Protein AF-A0A7W6F5D2-F1 (afdb_monomer)

Secondary structure (DSSP, 8-state):
-PPP---HHHHHHHHHHHTTT---HHHHHHHHHHHHHTT--HHHHHHHHTT--SSHHHHHHHHHHHHHHTT-HHHHHHHHHHHHHTT--HHHHHHHHHHHTT-

Sequence (103 aa):
MSSFTLDERVRLSIALGLTAGYGDPALHRRQEKAACRLGMTGAEIDAARHGRSFDMRTSAALALALASASGDRDRVRIERARARRFGIAEAVCDEIEELAARA

Organism: NCBI:txid1176177

pLDDT: mean 94.44, std 6.59, range [49.09, 98.31]

Foldseek 3Di:
DDADACDLQLLLLLVLCLCLVPPDPVVVVVSVVSCVVVVHDPVQSVQSVVLHHPDPLSSLLSQLLVCLLVVPPVSNVVSLVVNVVVPHDPVRSVVSSVSSVVD

Structure (mmCIF, N/CA/C/O backbone):
data_AF-A0A7W6F5D2-F1
#
_entry.id   AF-A0A7W6F5D2-F1
#
loop_
_atom_site.group_PDB
_atom_site.id
_atom_site.type_symbol
_atom_site.label_atom_id
_atom_site.label_alt_id
_atom_site.label_comp_id
_atom_site.label_asym_id
_atom_site.label_entity_id
_atom_site.label_seq_id
_atom_site.pdbx_PDB_ins_code
_atom_site.Cartn_x
_atom_site.Cartn_y
_atom_site.Cartn_z
_atom_site.occupancy
_atom_site.B_iso_or_equiv
_atom_site.auth_seq_id
_atom_site.auth_comp_id
_atom_site.auth_asym_id
_atom_site.auth_atom_id
_atom_site.pdbx_PDB_model_num
ATOM 1 N N . MET A 1 1 ? -14.667 13.797 11.018 1.00 49.09 1 MET A N 1
ATOM 2 C CA . MET A 1 1 ? -13.409 13.195 10.519 1.00 49.09 1 MET A CA 1
ATOM 3 C C . MET A 1 1 ? -13.801 12.136 9.503 1.00 49.09 1 MET A C 1
ATOM 5 O O . MET A 1 1 ? -14.652 11.328 9.854 1.00 49.09 1 MET A O 1
ATOM 9 N N . SER A 1 2 ? -13.305 12.173 8.259 1.00 60.56 2 SER A N 1
ATOM 10 C CA . SER A 1 2 ? -13.671 11.128 7.290 1.00 60.56 2 SER A CA 1
ATOM 11 C C . SER A 1 2 ? -13.078 9.790 7.734 1.00 60.56 2 SER A C 1
ATOM 13 O O . SER A 1 2 ? -11.956 9.742 8.245 1.00 60.56 2 SER A O 1
ATOM 15 N N . SER A 1 3 ? -13.855 8.721 7.582 1.00 81.50 3 SER A N 1
ATOM 16 C CA . SER A 1 3 ? -13.360 7.362 7.770 1.00 81.50 3 SER A CA 1
ATOM 17 C C . SER A 1 3 ? -12.330 7.070 6.675 1.00 81.50 3 SER A C 1
ATOM 19 O O . SER A 1 3 ? -12.582 7.353 5.502 1.00 81.50 3 SER A O 1
ATOM 21 N N . PHE A 1 4 ? -11.146 6.588 7.056 1.00 89.44 4 PHE A N 1
ATOM 22 C CA . PHE A 1 4 ? -10.168 6.086 6.095 1.00 89.44 4 PHE A CA 1
ATOM 23 C C . PHE A 1 4 ? -10.658 4.744 5.554 1.00 89.44 4 PHE A C 1
ATOM 25 O O . PHE A 1 4 ? -11.032 3.871 6.336 1.00 89.44 4 PHE A O 1
ATOM 32 N N . THR A 1 5 ? -10.636 4.579 4.234 1.00 92.12 5 THR A N 1
ATOM 33 C CA . THR A 1 5 ? -11.082 3.355 3.561 1.00 92.12 5 THR A CA 1
ATOM 34 C C . THR A 1 5 ? -10.062 2.938 2.509 1.00 92.12 5 THR A C 1
ATOM 36 O O . THR A 1 5 ? -9.313 3.770 1.996 1.00 92.12 5 THR A O 1
ATOM 39 N N . LEU A 1 6 ? -10.032 1.645 2.183 1.00 92.44 6 LEU A N 1
ATOM 40 C CA . LEU A 1 6 ? -9.284 1.113 1.045 1.00 92.44 6 LEU A CA 1
ATOM 41 C C . LEU A 1 6 ? -10.024 1.421 -0.263 1.00 92.44 6 LEU A C 1
ATOM 43 O O . LEU A 1 6 ? -10.566 0.528 -0.918 1.00 92.44 6 LEU A O 1
ATOM 47 N N . ASP A 1 7 ? -10.069 2.697 -0.631 1.00 94.56 7 ASP A N 1
ATOM 48 C CA . ASP A 1 7 ? -10.581 3.108 -1.934 1.00 94.56 7 ASP A CA 1
ATOM 49 C C . ASP A 1 7 ? -9.656 2.645 -3.078 1.00 94.56 7 ASP A C 1
ATOM 51 O O . ASP A 1 7 ? -8.578 2.074 -2.873 1.00 94.56 7 ASP A O 1
ATOM 55 N N . GLU A 1 8 ? -10.088 2.869 -4.319 1.00 95.56 8 GLU A N 1
ATOM 56 C CA . GLU A 1 8 ? -9.331 2.446 -5.502 1.00 95.56 8 GLU A CA 1
ATOM 57 C C . GLU A 1 8 ? -7.922 3.053 -5.562 1.00 95.56 8 GLU A C 1
ATOM 59 O O . GLU A 1 8 ? -6.989 2.394 -6.028 1.00 95.56 8 GLU A O 1
ATOM 64 N N . ARG A 1 9 ? -7.736 4.276 -5.054 1.00 96.25 9 ARG A N 1
ATOM 65 C CA . ARG A 1 9 ? -6.452 4.981 -5.080 1.00 96.25 9 ARG A CA 1
ATOM 66 C C . ARG A 1 9 ? -5.490 4.426 -4.037 1.00 96.25 9 ARG A C 1
ATOM 68 O O . ARG A 1 9 ? -4.318 4.205 -4.354 1.00 96.25 9 ARG A O 1
ATOM 75 N N . VAL A 1 10 ? -5.964 4.156 -2.821 1.00 96.56 10 VAL A N 1
ATOM 76 C CA . VAL A 1 10 ? -5.158 3.517 -1.770 1.00 96.56 10 VAL A CA 1
ATOM 77 C C . VAL A 1 10 ? -4.774 2.102 -2.200 1.00 96.56 10 VAL A C 1
ATOM 79 O O . VAL A 1 10 ? -3.601 1.736 -2.116 1.00 96.56 10 VAL A O 1
ATOM 82 N N . ARG A 1 11 ? -5.724 1.329 -2.746 1.00 97.12 11 ARG A N 1
ATOM 83 C CA . ARG A 1 11 ? -5.458 -0.020 -3.273 1.00 97.12 11 ARG A CA 1
ATOM 84 C C . ARG A 1 11 ? -4.423 -0.006 -4.393 1.00 97.12 11 ARG A C 1
ATOM 86 O O . ARG A 1 11 ? -3.505 -0.823 -4.372 1.00 97.12 11 ARG A O 1
ATOM 93 N N . LEU A 1 12 ? -4.528 0.927 -5.343 1.00 97.19 12 LEU A N 1
ATOM 94 C CA . LEU A 1 12 ? -3.545 1.040 -6.420 1.00 97.19 12 LEU A CA 1
ATOM 95 C C . LEU A 1 12 ? -2.166 1.457 -5.897 1.00 97.19 12 LEU A C 1
ATOM 97 O O . LEU A 1 12 ? -1.164 0.911 -6.349 1.00 97.19 12 LEU A O 1
ATOM 101 N N . SER A 1 13 ? -2.105 2.371 -4.926 1.00 97.62 13 SER A N 1
ATOM 102 C CA . SER A 1 13 ? -0.844 2.761 -4.283 1.00 97.62 13 SER A CA 1
ATOM 103 C C . SER A 1 13 ? -0.168 1.557 -3.622 1.00 97.62 13 SER A C 1
ATOM 105 O O . SER A 1 13 ? 1.014 1.315 -3.849 1.00 97.62 13 SER A O 1
ATOM 107 N N . ILE A 1 14 ? -0.926 0.753 -2.868 1.00 97.62 14 ILE A N 1
ATOM 108 C CA . ILE A 1 14 ? -0.418 -0.478 -2.249 1.00 97.62 14 ILE A CA 1
ATOM 109 C C . ILE A 1 14 ? 0.080 -1.459 -3.317 1.00 97.62 14 ILE A C 1
ATOM 111 O O . ILE A 1 14 ? 1.199 -1.955 -3.207 1.00 97.62 14 ILE A O 1
ATOM 115 N N . ALA A 1 15 ? -0.700 -1.691 -4.377 1.00 96.62 15 ALA A N 1
ATOM 116 C CA . ALA A 1 15 ? -0.301 -2.581 -5.466 1.00 96.62 15 ALA A CA 1
ATOM 117 C C . ALA A 1 15 ? 0.999 -2.119 -6.149 1.00 96.62 15 ALA A C 1
ATOM 119 O O . ALA A 1 15 ? 1.881 -2.936 -6.386 1.00 96.62 15 ALA A O 1
ATOM 120 N N . LEU A 1 16 ? 1.146 -0.816 -6.417 1.00 96.69 16 LEU A N 1
ATOM 121 C CA . LEU A 1 16 ? 2.369 -0.230 -6.977 1.00 96.69 16 LEU A CA 1
ATOM 122 C C . LEU A 1 16 ? 3.590 -0.470 -6.083 1.00 96.69 16 LEU A C 1
ATOM 124 O O . LEU A 1 16 ? 4.663 -0.768 -6.601 1.00 96.69 16 LEU A O 1
ATOM 128 N N . GLY A 1 17 ? 3.436 -0.338 -4.763 1.00 96.75 17 GLY A N 1
ATOM 129 C CA . GLY A 1 17 ? 4.515 -0.589 -3.806 1.00 96.75 17 GLY A CA 1
ATOM 130 C C . GLY A 1 17 ? 4.902 -2.065 -3.723 1.00 96.75 17 GLY A C 1
ATOM 131 O O . GLY A 1 17 ? 6.087 -2.390 -3.751 1.00 96.75 17 GLY A O 1
ATOM 132 N N . LEU A 1 18 ? 3.915 -2.962 -3.666 1.00 96.25 18 LEU A N 1
ATOM 133 C CA . LEU A 1 18 ? 4.140 -4.407 -3.550 1.00 96.25 18 LEU A CA 1
ATOM 134 C C . LEU A 1 18 ? 4.813 -4.998 -4.794 1.00 96.25 18 LEU A C 1
ATOM 136 O O . LEU A 1 18 ? 5.674 -5.866 -4.675 1.00 96.25 18 LEU A O 1
ATOM 140 N N . THR A 1 19 ? 4.474 -4.498 -5.984 1.00 95.19 19 THR A N 1
ATOM 141 C CA . THR A 1 19 ? 5.002 -5.028 -7.249 1.00 95.19 19 THR A CA 1
ATOM 142 C C . THR A 1 19 ? 6.163 -4.211 -7.815 1.00 95.19 19 THR A C 1
ATOM 144 O O . THR A 1 19 ? 6.564 -4.449 -8.950 1.00 95.19 19 THR A O 1
ATOM 147 N N . ALA A 1 20 ? 6.709 -3.234 -7.083 1.00 91.00 20 ALA A N 1
ATOM 148 C CA . ALA A 1 20 ? 7.738 -2.325 -7.605 1.00 91.00 20 ALA A CA 1
ATOM 149 C C . ALA A 1 20 ? 9.015 -3.045 -8.077 1.00 91.00 20 ALA A C 1
ATOM 151 O O . ALA A 1 20 ? 9.688 -2.586 -8.997 1.00 91.00 20 ALA A O 1
ATOM 152 N N . GLY A 1 21 ? 9.344 -4.178 -7.449 1.00 88.38 21 GLY A N 1
ATOM 153 C CA . GLY A 1 21 ? 10.480 -5.020 -7.827 1.00 88.38 21 GLY A CA 1
ATOM 154 C C . GLY A 1 21 ? 10.175 -6.035 -8.931 1.00 88.38 21 GLY A C 1
ATOM 155 O O . GLY A 1 21 ? 11.065 -6.793 -9.313 1.00 88.38 21 GLY A O 1
ATOM 156 N N . TYR A 1 22 ? 8.935 -6.106 -9.425 1.00 87.50 22 TYR A N 1
ATOM 157 C CA . TYR A 1 22 ? 8.547 -7.119 -10.401 1.00 87.50 22 TYR A CA 1
ATOM 158 C C . TYR A 1 22 ? 9.000 -6.664 -11.786 1.00 87.50 22 TYR A C 1
ATOM 160 O O . TYR A 1 22 ? 8.610 -5.610 -12.281 1.00 87.50 22 TYR A O 1
ATOM 168 N N . GLY A 1 23 ? 9.828 -7.473 -12.443 1.00 85.69 23 GLY A N 1
ATOM 169 C CA . GLY A 1 23 ? 10.313 -7.213 -13.798 1.00 85.69 23 GLY A CA 1
ATOM 170 C C . GLY A 1 23 ? 9.261 -7.457 -14.886 1.00 85.69 23 GLY A C 1
ATOM 171 O O . GLY A 1 23 ? 9.587 -8.086 -15.888 1.00 85.69 23 GLY A O 1
ATOM 172 N N . ASP A 1 24 ? 8.014 -7.006 -14.700 1.00 90.81 24 ASP A N 1
ATOM 173 C CA . ASP A 1 24 ? 6.905 -7.194 -15.647 1.00 90.81 24 ASP A CA 1
ATOM 174 C C . ASP A 1 24 ? 6.467 -5.854 -16.286 1.00 90.81 24 ASP A C 1
ATOM 176 O O . ASP A 1 24 ? 5.664 -5.097 -15.722 1.00 90.81 24 ASP A O 1
ATOM 180 N N . PRO A 1 25 ? 6.928 -5.555 -17.518 1.00 90.31 25 PRO A N 1
ATOM 181 C CA . PRO A 1 25 ? 6.540 -4.344 -18.236 1.00 90.31 25 PRO A CA 1
ATOM 182 C C . PRO A 1 25 ? 5.042 -4.258 -18.561 1.00 90.31 25 PRO A C 1
ATOM 184 O O . PRO A 1 25 ? 4.507 -3.157 -18.723 1.00 90.31 25 PRO A O 1
ATOM 187 N N . ALA A 1 26 ? 4.349 -5.390 -18.716 1.00 93.50 26 ALA A N 1
ATOM 188 C CA . ALA A 1 26 ? 2.919 -5.394 -19.000 1.00 93.50 26 ALA A CA 1
ATOM 189 C C . ALA A 1 26 ? 2.118 -4.995 -17.757 1.00 93.50 26 ALA A C 1
ATOM 191 O O . ALA A 1 26 ? 1.184 -4.194 -17.877 1.00 93.50 26 ALA A O 1
ATOM 192 N N . LEU A 1 27 ? 2.516 -5.487 -16.581 1.00 92.50 27 LEU A N 1
ATOM 193 C CA . LEU A 1 27 ? 1.971 -5.060 -15.295 1.00 92.50 27 LEU A CA 1
ATOM 194 C C . LEU A 1 27 ? 2.178 -3.558 -15.077 1.00 92.50 27 LEU A C 1
ATOM 196 O O . LEU A 1 27 ? 1.202 -2.847 -14.830 1.00 92.50 27 LEU A O 1
ATOM 200 N N . HIS A 1 28 ? 3.400 -3.054 -15.279 1.00 91.88 28 HIS A N 1
ATOM 201 C CA . HIS A 1 28 ? 3.694 -1.625 -15.136 1.00 91.88 28 HIS A CA 1
ATOM 202 C C . HIS A 1 28 ? 2.801 -0.763 -16.033 1.00 91.88 28 HIS A C 1
ATOM 204 O O . HIS A 1 28 ? 2.167 0.172 -15.552 1.00 91.88 28 HIS A O 1
ATOM 210 N N . ARG A 1 29 ? 2.645 -1.115 -17.318 1.00 93.75 29 ARG A N 1
ATOM 211 C CA . ARG A 1 29 ? 1.745 -0.378 -18.227 1.00 93.75 29 ARG A CA 1
ATOM 212 C C . ARG A 1 29 ? 0.283 -0.402 -17.776 1.00 93.75 29 ARG A C 1
ATOM 214 O O . ARG A 1 29 ? -0.426 0.592 -17.940 1.00 93.75 29 ARG A O 1
ATOM 221 N N . ARG A 1 30 ? -0.195 -1.524 -17.226 1.00 95.25 30 ARG A N 1
ATOM 222 C CA . ARG A 1 30 ? -1.567 -1.630 -16.698 1.00 95.25 30 ARG A CA 1
ATOM 223 C C . ARG A 1 30 ? -1.762 -0.738 -15.474 1.00 95.25 30 ARG A C 1
ATOM 225 O O . ARG A 1 30 ? -2.791 -0.067 -15.389 1.00 95.25 30 ARG A O 1
ATOM 232 N N . GLN A 1 31 ? -0.784 -0.710 -14.572 1.00 95.38 31 GLN A N 1
ATOM 233 C CA . GLN A 1 31 ? -0.806 0.127 -13.376 1.00 95.38 31 GLN A CA 1
ATOM 234 C C . GLN A 1 31 ? -0.740 1.617 -13.723 1.00 95.38 31 GLN A C 1
ATOM 236 O O . GLN A 1 31 ? -1.561 2.372 -13.217 1.00 95.38 31 GLN A O 1
ATOM 241 N N . GLU A 1 32 ? 0.124 2.025 -14.657 1.00 94.81 32 GLU A N 1
ATOM 242 C CA . GLU A 1 32 ? 0.176 3.404 -15.174 1.00 94.81 32 GLU A CA 1
ATOM 243 C C . GLU A 1 32 ? -1.187 3.835 -15.737 1.00 94.81 32 GLU A C 1
ATOM 245 O O . GLU A 1 32 ? -1.749 4.856 -15.347 1.00 94.81 32 GLU A O 1
ATOM 250 N N . LYS A 1 33 ? -1.807 3.001 -16.584 1.00 96.62 33 LYS A N 1
ATOM 251 C CA . LYS A 1 33 ? -3.141 3.292 -17.134 1.00 96.62 33 LYS A CA 1
ATOM 252 C C . LYS A 1 33 ? -4.226 3.368 -16.053 1.00 96.62 33 LYS A C 1
ATOM 254 O O . LYS A 1 33 ? -5.208 4.093 -16.217 1.00 96.62 33 LYS A O 1
ATOM 259 N N . ALA A 1 34 ? -4.122 2.584 -14.982 1.00 97.12 34 ALA A N 1
ATOM 260 C CA . ALA A 1 34 ? -5.031 2.688 -13.841 1.00 97.12 34 ALA A CA 1
ATOM 261 C C . ALA A 1 34 ? -4.797 3.989 -13.060 1.00 97.12 34 ALA A C 1
ATOM 263 O O . ALA A 1 34 ? -5.755 4.697 -12.769 1.00 97.12 34 ALA A O 1
ATOM 264 N N . ALA A 1 35 ? -3.538 4.349 -12.824 1.00 96.44 35 ALA A N 1
ATOM 265 C CA . ALA A 1 35 ? -3.145 5.548 -12.100 1.00 96.44 35 ALA A CA 1
ATOM 266 C C . ALA A 1 35 ? -3.599 6.821 -12.829 1.00 96.44 35 ALA A C 1
ATOM 268 O O . ALA A 1 35 ? -4.214 7.693 -12.214 1.00 96.44 35 ALA A O 1
ATOM 269 N N . CYS A 1 36 ? -3.426 6.881 -14.155 1.00 95.06 36 CYS A N 1
ATOM 270 C CA . CYS A 1 36 ? -3.939 7.982 -14.973 1.00 95.06 36 CYS A CA 1
ATOM 271 C C . CYS A 1 36 ? -5.465 8.122 -14.877 1.00 95.06 36 CYS A C 1
ATOM 273 O O . CYS A 1 36 ? -5.970 9.237 -14.786 1.00 95.06 36 CYS A O 1
ATOM 275 N N . ARG A 1 37 ? -6.213 7.006 -14.867 1.00 97.31 37 ARG A N 1
ATOM 276 C CA . ARG A 1 37 ? -7.683 7.035 -14.714 1.00 97.31 37 ARG A CA 1
ATOM 277 C C . ARG A 1 37 ? -8.122 7.581 -13.356 1.00 97.31 37 ARG A C 1
ATOM 279 O O . ARG A 1 37 ? -9.175 8.200 -13.279 1.00 97.31 37 ARG A O 1
ATOM 286 N N . LEU A 1 38 ? -7.310 7.382 -12.320 1.00 96.62 38 LEU A N 1
ATOM 287 C CA . LEU A 1 38 ? -7.535 7.905 -10.971 1.00 96.62 38 LEU A CA 1
ATOM 288 C C . LEU A 1 38 ? -6.953 9.315 -10.760 1.00 96.62 38 LEU A C 1
ATOM 290 O O . LEU A 1 38 ? -6.938 9.8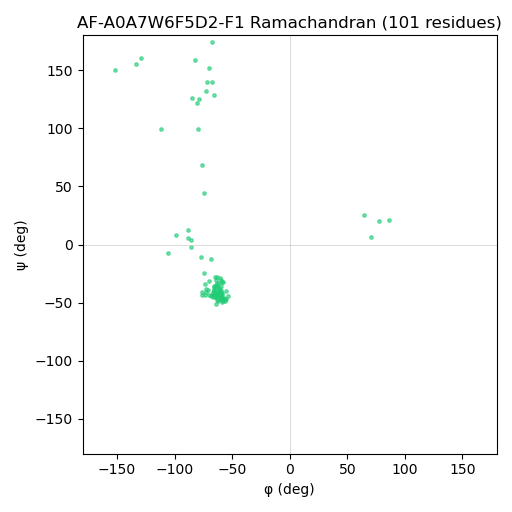08 -9.632 1.00 96.62 38 LEU A O 1
ATOM 294 N N . GLY A 1 39 ? -6.432 9.953 -11.815 1.00 96.94 39 GLY A N 1
ATOM 295 C CA . GLY A 1 39 ? -5.820 11.280 -11.735 1.00 96.94 39 GLY A CA 1
ATOM 296 C C . GLY A 1 39 ? -4.554 11.324 -10.873 1.00 96.94 39 GLY A C 1
ATOM 297 O O . GLY A 1 39 ? -4.249 12.361 -10.292 1.00 96.94 39 GLY A O 1
ATOM 298 N N . MET A 1 40 ? -3.841 10.203 -10.720 1.00 97.31 40 MET A N 1
ATOM 299 C CA . MET A 1 40 ? -2.538 10.185 -10.051 1.00 97.31 40 MET A CA 1
ATOM 300 C C . MET A 1 40 ? -1.480 10.844 -10.934 1.00 97.31 40 MET A C 1
ATOM 302 O O . MET A 1 40 ? -1.430 10.629 -12.146 1.00 97.31 40 MET A O 1
ATOM 306 N N . THR A 1 41 ? -0.607 11.620 -10.307 1.00 96.50 41 THR A N 1
ATOM 307 C CA . THR A 1 41 ? 0.566 12.201 -10.963 1.00 96.50 41 THR A CA 1
ATOM 308 C C . THR A 1 41 ? 1.713 11.193 -11.029 1.00 96.50 41 THR A C 1
ATOM 310 O O . THR A 1 41 ? 1.785 10.269 -10.219 1.00 96.50 41 THR A O 1
ATOM 313 N N . GLY A 1 42 ? 2.666 11.402 -11.946 1.00 95.81 42 GLY A N 1
ATOM 314 C CA . GLY A 1 42 ? 3.879 10.575 -12.014 1.00 95.81 42 GLY A CA 1
ATOM 315 C C . GLY A 1 42 ? 4.642 10.537 -10.684 1.00 95.81 42 GLY A C 1
ATOM 316 O O . GLY A 1 42 ? 5.043 9.471 -10.235 1.00 95.81 42 GLY A O 1
ATOM 317 N N . ALA A 1 43 ? 4.725 11.672 -9.981 1.00 96.94 43 ALA A N 1
ATOM 318 C CA . ALA A 1 43 ? 5.370 11.749 -8.670 1.00 96.94 43 ALA A CA 1
ATOM 319 C C . ALA A 1 43 ? 4.675 10.886 -7.603 1.00 96.94 43 ALA A C 1
ATOM 321 O O . ALA A 1 43 ? 5.339 10.319 -6.739 1.00 96.94 43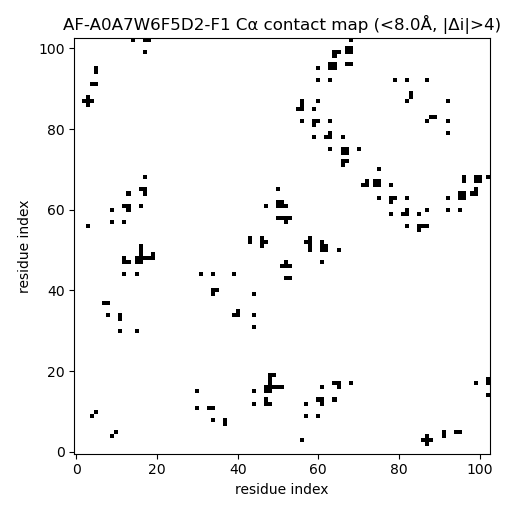 ALA A O 1
ATOM 322 N N . GLU A 1 44 ? 3.347 10.769 -7.644 1.00 97.31 44 GLU A N 1
ATOM 323 C CA . GLU A 1 44 ? 2.595 9.911 -6.721 1.00 97.31 44 GLU A CA 1
ATOM 324 C C . GLU A 1 44 ? 2.778 8.428 -7.038 1.00 97.31 44 GLU A C 1
ATOM 326 O O . GLU A 1 44 ? 2.912 7.620 -6.121 1.00 97.31 44 GLU A O 1
ATOM 331 N N . ILE A 1 45 ? 2.833 8.076 -8.324 1.00 96.69 45 ILE A N 1
ATOM 332 C CA . ILE A 1 45 ? 3.117 6.709 -8.778 1.00 96.69 45 ILE A CA 1
ATOM 333 C C . ILE A 1 45 ? 4.526 6.301 -8.343 1.00 96.69 45 ILE A C 1
ATOM 335 O O . ILE A 1 45 ? 4.716 5.237 -7.749 1.00 96.69 45 ILE A O 1
ATOM 339 N N . ASP A 1 46 ? 5.505 7.171 -8.581 1.00 9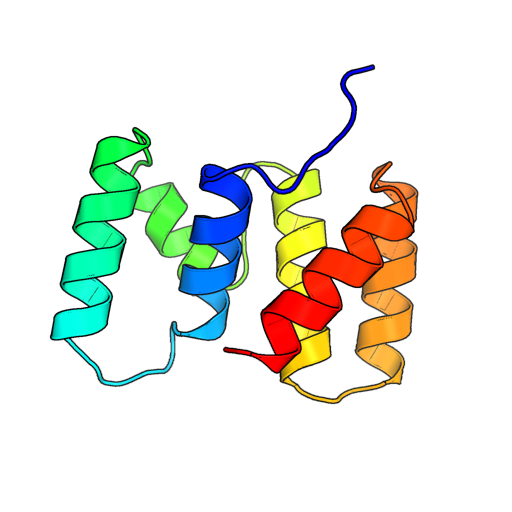6.38 46 ASP A N 1
ATOM 340 C CA . ASP A 1 46 ? 6.889 6.942 -8.186 1.00 96.38 46 ASP A CA 1
ATOM 341 C C . ASP A 1 46 ? 7.028 6.870 -6.667 1.00 96.38 46 ASP A C 1
ATOM 343 O O . ASP A 1 46 ? 7.724 5.991 -6.157 1.00 96.38 46 ASP A O 1
ATOM 347 N N . ALA A 1 47 ? 6.343 7.735 -5.914 1.00 97.38 47 ALA A N 1
ATOM 348 C CA . ALA A 1 47 ? 6.319 7.645 -4.459 1.00 97.38 47 ALA A CA 1
ATOM 349 C C . ALA A 1 47 ? 5.792 6.278 -3.998 1.00 97.38 47 ALA A C 1
ATOM 351 O O . ALA A 1 47 ? 6.469 5.620 -3.202 1.00 97.38 47 ALA A O 1
ATOM 352 N N . ALA A 1 48 ? 4.658 5.824 -4.544 1.00 97.38 48 ALA A N 1
ATOM 353 C CA . ALA A 1 48 ? 4.042 4.548 -4.187 1.00 97.38 48 ALA A CA 1
ATOM 354 C C . ALA A 1 48 ? 4.975 3.358 -4.463 1.00 97.38 48 ALA A C 1
ATOM 356 O O . ALA A 1 48 ? 5.170 2.521 -3.582 1.00 97.38 48 ALA A O 1
ATOM 357 N N . ARG A 1 49 ? 5.642 3.336 -5.626 1.00 95.94 49 ARG A N 1
ATOM 358 C CA . ARG A 1 49 ? 6.661 2.322 -5.971 1.00 95.94 49 ARG A CA 1
ATOM 359 C C . ARG A 1 49 ? 7.827 2.278 -4.982 1.00 95.94 49 ARG A C 1
ATOM 361 O O . ARG A 1 49 ? 8.382 1.218 -4.726 1.00 95.94 49 ARG A O 1
ATOM 368 N N . HIS A 1 50 ? 8.189 3.417 -4.398 1.00 95.19 50 HIS A N 1
ATOM 369 C CA . HIS A 1 50 ? 9.245 3.506 -3.384 1.00 95.19 50 HIS A CA 1
ATOM 370 C C . HIS A 1 50 ? 8.742 3.283 -1.954 1.00 95.19 50 HIS A C 1
ATOM 372 O O . HIS A 1 50 ? 9.453 3.601 -1.000 1.00 95.19 50 HIS A O 1
ATOM 378 N N . GLY A 1 51 ? 7.520 2.789 -1.772 1.00 94.94 51 GLY A N 1
ATOM 379 C CA . GLY A 1 51 ? 6.993 2.552 -0.438 1.00 94.94 51 GLY A CA 1
ATOM 380 C C . GLY A 1 51 ? 6.516 3.816 0.286 1.00 94.94 51 GLY A C 1
ATOM 381 O O . GLY A 1 51 ? 6.467 3.830 1.514 1.00 94.94 51 GLY A O 1
ATOM 382 N N . ARG A 1 52 ? 6.221 4.904 -0.440 1.00 95.62 52 ARG A N 1
ATOM 383 C CA . ARG A 1 52 ? 5.921 6.234 0.119 1.00 95.62 52 ARG A CA 1
ATOM 384 C C . ARG A 1 52 ? 4.621 6.815 -0.443 1.00 95.62 52 ARG A C 1
ATOM 386 O O . ARG A 1 52 ? 4.143 6.425 -1.497 1.00 95.62 52 ARG A O 1
ATOM 393 N N . SER A 1 53 ? 4.058 7.792 0.259 1.00 96.69 53 SER A N 1
ATOM 394 C CA . SER A 1 53 ? 2.906 8.578 -0.197 1.00 96.69 53 SER A CA 1
ATOM 395 C C . SER A 1 53 ? 2.949 9.971 0.430 1.00 96.69 53 SER A C 1
ATOM 397 O O . SER A 1 53 ? 3.444 10.128 1.548 1.00 96.69 53 SER A O 1
ATOM 399 N N . PHE A 1 54 ? 2.416 10.968 -0.280 1.00 95.25 54 PHE A N 1
ATOM 400 C CA . PHE A 1 54 ? 2.242 12.329 0.239 1.00 95.25 54 PHE A CA 1
ATOM 401 C C . PHE A 1 54 ? 1.078 12.433 1.238 1.00 95.25 54 PHE A C 1
ATOM 403 O O . PHE A 1 54 ? 1.092 13.300 2.107 1.00 95.25 54 PHE A O 1
ATOM 410 N N . ASP A 1 55 ? 0.098 11.527 1.160 1.00 94.69 55 ASP A N 1
ATOM 411 C CA . ASP A 1 55 ? -0.928 11.371 2.192 1.00 94.69 55 ASP A CA 1
ATOM 412 C C . ASP A 1 55 ? -0.427 10.452 3.313 1.00 94.69 55 ASP A C 1
ATOM 414 O O . ASP A 1 55 ? -0.015 9.314 3.066 1.00 94.69 55 ASP A O 1
ATOM 418 N N . MET A 1 56 ? -0.488 10.941 4.554 1.00 94.56 56 MET A N 1
ATOM 419 C CA . MET A 1 56 ? 0.059 10.257 5.731 1.00 94.56 56 MET A CA 1
ATOM 420 C C . MET A 1 56 ? -0.662 8.946 6.051 1.00 94.56 56 MET A C 1
ATOM 422 O O . MET A 1 56 ? -0.015 7.993 6.487 1.00 94.56 56 MET A O 1
ATOM 426 N N . ARG A 1 57 ? -1.983 8.871 5.836 1.00 95.75 57 ARG A N 1
ATOM 427 C CA . ARG A 1 57 ? -2.739 7.637 6.102 1.00 95.75 57 ARG A CA 1
ATOM 428 C C . ARG A 1 57 ? -2.442 6.583 5.046 1.00 95.75 57 ARG A C 1
ATOM 430 O O . ARG A 1 57 ? -2.159 5.444 5.389 1.00 95.75 57 ARG A O 1
ATOM 437 N N . THR A 1 58 ? -2.400 6.985 3.782 1.00 96.38 58 THR A N 1
ATOM 438 C CA . THR A 1 58 ? -1.990 6.137 2.659 1.00 96.38 58 THR A CA 1
ATOM 439 C C . THR A 1 58 ? -0.555 5.654 2.849 1.00 96.38 58 THR A C 1
ATOM 441 O O . THR A 1 58 ? -0.282 4.478 2.660 1.00 96.38 58 THR A O 1
ATOM 444 N N . SER A 1 59 ? 0.353 6.519 3.313 1.00 97.06 59 SER A N 1
ATOM 445 C CA . SER A 1 59 ? 1.739 6.153 3.631 1.00 97.06 59 SER A CA 1
ATOM 446 C C . SER A 1 59 ? 1.812 5.092 4.737 1.00 97.06 59 SER A C 1
ATOM 448 O O . SER A 1 59 ? 2.531 4.106 4.603 1.00 97.06 59 SER A O 1
ATOM 450 N N . ALA A 1 60 ? 1.010 5.235 5.799 1.00 97.19 60 ALA A N 1
ATOM 451 C CA . ALA A 1 60 ? 0.924 4.235 6.863 1.00 97.19 60 ALA A CA 1
ATOM 452 C C . ALA A 1 60 ? 0.308 2.906 6.386 1.00 97.19 60 ALA A C 1
ATOM 454 O O . ALA A 1 60 ? 0.815 1.843 6.733 1.00 97.19 60 ALA A O 1
ATOM 455 N N . ALA A 1 61 ? -0.743 2.954 5.562 1.00 97.69 61 ALA A N 1
ATOM 456 C CA . ALA A 1 61 ? -1.348 1.764 4.966 1.00 97.69 61 ALA A CA 1
ATOM 457 C C . ALA A 1 61 ? -0.356 1.008 4.068 1.00 97.69 61 ALA A C 1
ATOM 459 O O . ALA A 1 61 ? -0.272 -0.216 4.103 1.00 97.69 61 ALA A O 1
ATOM 460 N N . LEU A 1 62 ? 0.438 1.747 3.298 1.00 97.44 62 LEU A N 1
ATOM 461 C CA . LEU A 1 62 ? 1.430 1.197 2.386 1.00 97.44 62 LEU A CA 1
ATOM 462 C C . LEU A 1 62 ? 2.622 0.588 3.139 1.00 97.44 62 LEU A C 1
ATOM 464 O O . LEU A 1 62 ? 3.083 -0.495 2.786 1.00 97.44 62 LEU A O 1
ATOM 468 N N . ALA A 1 63 ? 3.064 1.223 4.228 1.00 97.75 63 ALA A N 1
ATOM 469 C CA . ALA A 1 63 ? 4.073 0.661 5.124 1.00 97.75 63 ALA A CA 1
ATOM 470 C C . ALA A 1 63 ? 3.600 -0.645 5.785 1.00 97.75 63 ALA A C 1
ATOM 472 O O . ALA A 1 63 ? 4.371 -1.604 5.840 1.00 97.75 63 ALA A O 1
ATOM 473 N N . LEU A 1 64 ? 2.334 -0.705 6.222 1.00 98.31 64 LEU A N 1
ATOM 474 C CA . LEU A 1 64 ? 1.731 -1.931 6.748 1.00 98.31 64 LEU A CA 1
ATOM 475 C C . LEU A 1 64 ? 1.694 -3.033 5.683 1.00 98.31 64 LEU A C 1
ATOM 477 O O . LEU A 1 64 ? 2.161 -4.134 5.947 1.00 98.31 64 LEU A O 1
ATOM 481 N N . ALA A 1 65 ? 1.226 -2.732 4.468 1.00 98.25 65 ALA A N 1
ATOM 482 C CA . ALA A 1 65 ? 1.187 -3.708 3.378 1.00 98.25 65 ALA A CA 1
ATOM 483 C C . ALA A 1 65 ? 2.577 -4.290 3.067 1.00 98.25 65 ALA A C 1
ATOM 485 O O . ALA A 1 65 ? 2.738 -5.504 2.965 1.00 98.25 65 ALA A O 1
ATOM 486 N N . LEU A 1 66 ? 3.597 -3.433 2.964 1.00 97.56 66 LEU A N 1
ATOM 487 C CA . LEU A 1 66 ? 4.972 -3.857 2.693 1.00 97.56 66 LEU A CA 1
ATOM 488 C C . LEU A 1 66 ? 5.567 -4.691 3.834 1.00 97.56 66 LEU A C 1
ATOM 490 O O . LEU A 1 66 ? 6.281 -5.656 3.571 1.00 97.56 66 LEU A O 1
ATOM 494 N N . ALA A 1 67 ? 5.282 -4.335 5.091 1.00 97.38 67 ALA A N 1
ATOM 495 C CA . ALA A 1 67 ? 5.696 -5.129 6.246 1.00 97.38 67 ALA A CA 1
ATOM 496 C C . ALA A 1 67 ? 5.043 -6.519 6.239 1.00 97.38 67 ALA A C 1
ATOM 498 O O . ALA A 1 67 ? 5.700 -7.519 6.526 1.00 97.38 67 ALA A O 1
ATOM 499 N N . SER A 1 68 ? 3.765 -6.592 5.866 1.00 97.44 68 SER A N 1
ATOM 500 C CA . SER A 1 68 ? 3.027 -7.852 5.775 1.00 97.44 68 SER A CA 1
ATOM 501 C C . SER A 1 68 ? 3.545 -8.740 4.655 1.00 97.44 68 SER A C 1
ATOM 503 O O . SER A 1 68 ? 3.775 -9.927 4.879 1.00 97.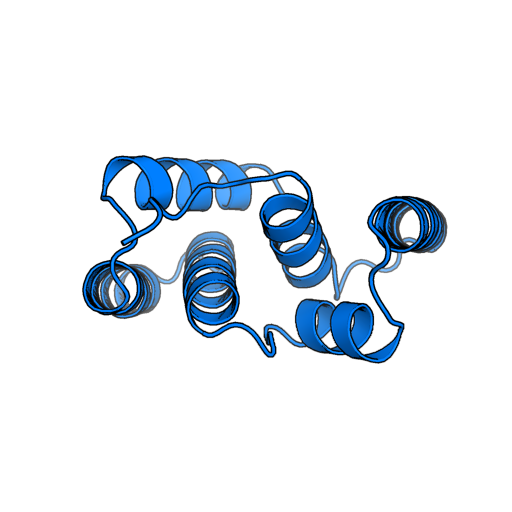44 68 SER A O 1
ATOM 505 N N . ALA A 1 69 ? 3.825 -8.164 3.485 1.00 96.38 69 ALA A N 1
ATOM 506 C CA . ALA A 1 69 ? 4.416 -8.893 2.367 1.00 96.38 69 ALA A CA 1
ATOM 507 C C . ALA A 1 69 ? 5.841 -9.392 2.660 1.00 96.38 69 ALA A C 1
ATOM 509 O O . ALA A 1 69 ? 6.252 -10.419 2.128 1.00 96.38 69 ALA A O 1
ATOM 510 N N . SER A 1 70 ? 6.600 -8.713 3.531 1.00 94.31 70 SER A N 1
ATOM 511 C CA . SER A 1 70 ? 7.937 -9.177 3.920 1.00 94.31 70 SER A CA 1
ATOM 512 C C . SER A 1 70 ? 7.926 -10.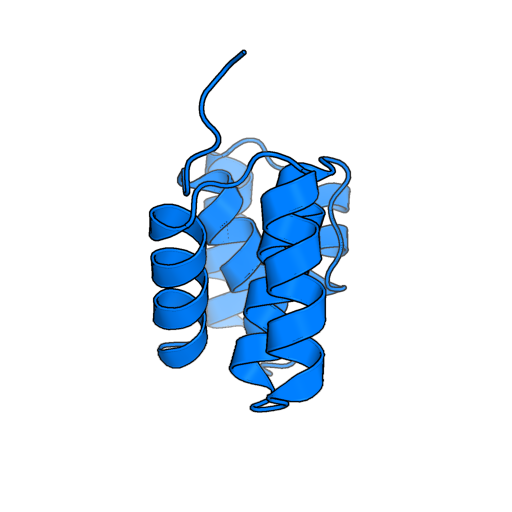327 4.935 1.00 94.31 70 SER A C 1
ATOM 514 O O . SER A 1 70 ? 8.981 -10.893 5.207 1.00 94.31 70 SER A O 1
ATOM 516 N N . GLY A 1 71 ? 6.775 -10.650 5.538 1.00 93.88 71 GLY A N 1
ATOM 517 C CA . GLY A 1 71 ? 6.646 -11.694 6.564 1.00 93.88 71 GLY A CA 1
ATOM 518 C C . GLY A 1 71 ? 7.286 -11.357 7.920 1.00 93.88 71 GLY A C 1
ATOM 519 O O . GLY A 1 71 ? 7.310 -12.201 8.818 1.00 93.88 71 GLY A O 1
ATOM 520 N N . ASP A 1 72 ? 7.783 -10.131 8.102 1.00 95.88 72 ASP A N 1
ATOM 521 C CA . ASP A 1 72 ? 8.438 -9.690 9.337 1.00 95.88 72 ASP A CA 1
ATOM 522 C C . ASP A 1 72 ? 7.378 -9.331 10.385 1.00 95.88 72 ASP A C 1
ATOM 524 O O . ASP A 1 72 ? 6.788 -8.249 10.375 1.00 95.88 72 ASP A O 1
ATOM 528 N N . ARG A 1 73 ? 7.127 -10.262 11.310 1.00 95.56 73 ARG A N 1
ATOM 529 C CA . ARG A 1 73 ? 6.068 -10.144 12.323 1.00 95.56 73 ARG A CA 1
ATOM 530 C C . ARG A 1 73 ? 6.252 -8.950 13.258 1.00 95.56 73 ARG A C 1
ATOM 532 O O . ARG A 1 73 ? 5.249 -8.385 13.700 1.00 95.56 73 ARG A O 1
ATOM 539 N N . ASP A 1 74 ? 7.488 -8.566 13.568 1.00 97.38 74 ASP A N 1
ATOM 540 C CA . ASP A 1 74 ? 7.744 -7.422 14.442 1.00 97.38 74 ASP A CA 1
ATOM 541 C C . ASP A 1 74 ? 7.508 -6.115 13.692 1.00 97.38 74 ASP A C 1
ATOM 543 O O . ASP A 1 74 ? 6.841 -5.215 14.215 1.00 97.38 74 ASP A O 1
ATOM 547 N N . ARG A 1 75 ? 7.938 -6.041 12.429 1.00 97.12 75 ARG A N 1
ATOM 548 C CA . ARG A 1 75 ? 7.643 -4.897 11.564 1.00 97.12 75 ARG A CA 1
ATOM 549 C C . ARG A 1 75 ? 6.144 -4.735 11.312 1.00 97.12 75 ARG A C 1
ATOM 551 O O . ARG A 1 75 ? 5.645 -3.616 11.402 1.00 97.12 75 ARG A O 1
ATOM 558 N N . VAL A 1 76 ? 5.411 -5.828 11.082 1.00 97.94 76 VAL A N 1
ATOM 559 C CA . VAL A 1 76 ? 3.941 -5.805 10.952 1.00 97.94 76 VAL A CA 1
ATOM 560 C C . VAL A 1 76 ? 3.304 -5.219 12.208 1.00 97.94 76 VAL A C 1
ATOM 562 O O . VAL A 1 76 ? 2.483 -4.310 12.112 1.00 9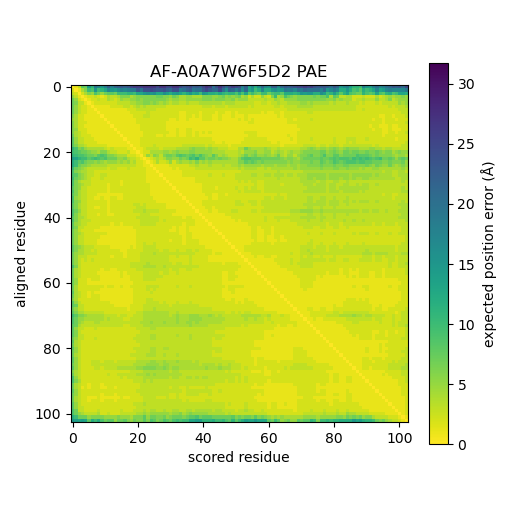7.94 76 VAL A O 1
ATOM 565 N N . ARG A 1 77 ? 3.721 -5.663 13.403 1.00 97.75 77 ARG A N 1
ATOM 566 C CA . ARG A 1 77 ? 3.196 -5.129 14.671 1.00 97.75 77 ARG A CA 1
ATOM 567 C C . ARG A 1 77 ? 3.435 -3.619 14.794 1.00 97.75 77 ARG A C 1
ATOM 569 O O . ARG A 1 77 ? 2.528 -2.894 15.209 1.00 97.75 77 ARG A O 1
ATOM 576 N N . ILE A 1 78 ? 4.632 -3.148 14.438 1.00 98.19 78 ILE A N 1
ATOM 577 C CA . ILE A 1 78 ? 5.007 -1.727 14.496 1.00 98.19 78 ILE A CA 1
ATOM 578 C C . ILE A 1 78 ? 4.161 -0.897 13.525 1.00 98.19 78 ILE A C 1
ATOM 580 O O . ILE A 1 78 ? 3.550 0.096 13.933 1.00 98.19 78 ILE A O 1
ATOM 584 N N . GLU A 1 79 ? 4.082 -1.304 12.258 1.00 98.06 79 GLU A N 1
ATOM 585 C CA . GLU A 1 79 ? 3.349 -0.541 11.245 1.00 98.06 79 GLU A CA 1
ATOM 586 C C . GLU A 1 79 ? 1.832 -0.606 11.468 1.00 98.06 79 GLU A C 1
ATOM 588 O O . GLU A 1 79 ? 1.146 0.396 11.266 1.00 98.06 79 GLU A O 1
ATOM 593 N N . ARG A 1 80 ? 1.299 -1.711 12.009 1.00 98.06 80 ARG A N 1
ATOM 594 C CA . ARG A 1 80 ? -0.116 -1.806 12.402 1.00 98.06 80 ARG A CA 1
ATOM 595 C C . ARG A 1 80 ? -0.447 -0.839 13.539 1.00 98.06 80 ARG A C 1
ATOM 597 O O . ARG A 1 80 ? -1.441 -0.113 13.471 1.00 98.06 80 ARG A O 1
ATOM 604 N N . ALA A 1 81 ? 0.400 -0.760 14.568 1.00 97.62 81 ALA A N 1
ATOM 605 C CA . ALA A 1 81 ? 0.231 0.215 15.648 1.00 97.62 81 ALA A CA 1
ATOM 606 C C . ALA A 1 81 ? 0.295 1.661 15.123 1.00 97.62 81 ALA A C 1
ATOM 608 O O . ALA A 1 81 ? -0.481 2.526 15.543 1.00 97.62 81 ALA A O 1
ATOM 609 N N . ARG A 1 82 ? 1.183 1.922 14.158 1.00 96.94 82 ARG A N 1
ATOM 610 C CA . ARG A 1 82 ? 1.306 3.222 13.495 1.00 96.94 82 ARG A CA 1
ATOM 611 C C . ARG A 1 82 ? 0.070 3.570 12.659 1.00 96.94 82 ARG A C 1
ATOM 613 O O . ARG A 1 82 ? -0.433 4.684 12.787 1.00 96.94 82 ARG A O 1
AT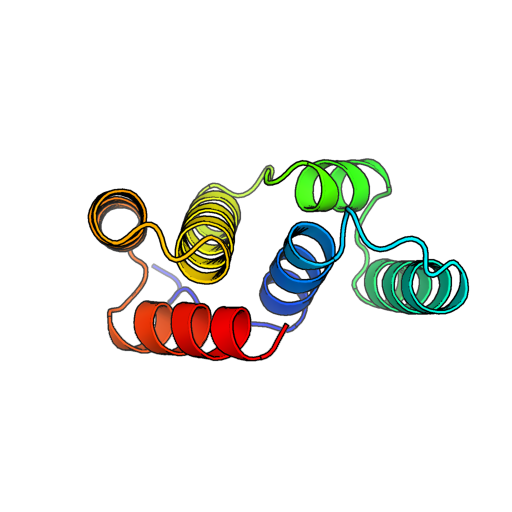OM 620 N N . ALA A 1 83 ? -0.451 2.638 11.863 1.00 96.56 83 ALA A N 1
ATOM 621 C CA . ALA A 1 83 ? -1.679 2.802 11.082 1.00 96.56 83 ALA A CA 1
ATOM 622 C C . ALA A 1 83 ? -2.865 3.195 11.978 1.00 96.56 83 ALA A C 1
ATOM 624 O O . ALA A 1 83 ? -3.552 4.189 11.720 1.00 96.56 83 ALA A O 1
ATOM 625 N N . ARG A 1 84 ? -3.029 2.498 13.108 1.00 96.69 84 ARG A N 1
ATOM 626 C CA . ARG A 1 84 ? -4.049 2.821 14.116 1.00 96.69 84 ARG A CA 1
ATOM 627 C C . ARG A 1 84 ? -3.880 4.218 14.704 1.00 96.69 84 ARG A C 1
ATOM 629 O O . ARG A 1 84 ? -4.861 4.944 14.844 1.00 96.69 84 ARG A O 1
ATOM 636 N N . ARG A 1 85 ? -2.644 4.635 15.002 1.00 95.81 85 ARG A N 1
ATOM 637 C CA . ARG A 1 85 ? -2.350 5.995 15.491 1.00 95.81 85 ARG A CA 1
ATOM 638 C C . ARG A 1 85 ? -2.762 7.080 14.487 1.00 95.81 85 ARG A C 1
ATOM 640 O O . ARG A 1 85 ? -3.124 8.176 14.902 1.00 95.81 85 ARG A O 1
ATOM 647 N N . PHE A 1 86 ? -2.752 6.778 13.188 1.00 93.88 86 PHE A N 1
ATOM 648 C CA . PHE A 1 86 ? -3.240 7.674 12.132 1.00 93.88 86 PHE A CA 1
ATOM 649 C C . PHE A 1 86 ? -4.755 7.576 11.864 1.00 93.88 86 PHE A C 1
ATOM 651 O O . PHE A 1 86 ? -5.279 8.273 10.985 1.00 93.88 86 PHE A O 1
ATOM 658 N N . GLY A 1 87 ? -5.475 6.775 12.654 1.00 94.25 87 GLY A N 1
ATOM 659 C CA . GLY A 1 87 ? -6.928 6.634 12.587 1.00 94.25 87 GLY A CA 1
ATOM 660 C C . GLY A 1 87 ? -7.417 5.608 11.565 1.00 94.25 87 GLY A C 1
ATOM 661 O O . GLY A 1 87 ? -8.566 5.696 11.139 1.00 94.25 87 GLY A O 1
ATOM 662 N N . ILE A 1 88 ? -6.568 4.662 11.155 1.00 96.25 88 ILE A N 1
ATOM 663 C CA . ILE A 1 88 ? -6.984 3.511 10.346 1.00 96.25 88 ILE A CA 1
ATOM 664 C C . ILE A 1 88 ? -7.634 2.484 11.280 1.00 96.25 88 ILE A C 1
ATOM 666 O O . ILE A 1 88 ? -7.057 2.111 12.304 1.00 96.25 88 ILE A O 1
ATOM 670 N N . ALA A 1 89 ? -8.863 2.079 10.959 1.00 95.75 89 ALA A N 1
ATOM 671 C CA . ALA A 1 89 ? -9.616 1.117 11.757 1.00 95.75 89 ALA A CA 1
ATOM 672 C C . ALA A 1 89 ? -9.010 -0.292 11.659 1.00 95.75 89 ALA A C 1
ATOM 674 O O . ALA A 1 89 ? -8.446 -0.644 10.627 1.00 95.75 89 ALA A O 1
ATOM 675 N N . GLU A 1 90 ? -9.185 -1.112 12.701 1.00 95.69 90 GLU A N 1
ATOM 676 C CA . GLU A 1 90 ? -8.659 -2.490 12.742 1.00 95.69 90 GLU A CA 1
ATOM 677 C C . GLU A 1 90 ? -9.098 -3.321 11.533 1.00 95.69 90 GLU A C 1
ATOM 679 O O . GLU A 1 90 ? -8.253 -3.930 10.893 1.00 95.69 90 GLU A O 1
ATOM 684 N N . ALA A 1 91 ? -10.378 -3.248 11.151 1.00 96.12 91 ALA A N 1
ATOM 685 C CA . ALA A 1 91 ? -10.892 -3.967 9.984 1.00 96.12 91 ALA A CA 1
ATOM 686 C C . ALA A 1 91 ? -10.175 -3.568 8.680 1.00 96.12 91 ALA A C 1
ATOM 688 O O . ALA A 1 91 ? -9.903 -4.410 7.835 1.00 96.12 91 ALA A O 1
ATOM 689 N N . VAL A 1 92 ? -9.804 -2.290 8.536 1.00 96.88 92 VAL A N 1
ATOM 690 C CA . VAL A 1 92 ? -9.055 -1.821 7.362 1.00 96.88 92 VAL A CA 1
ATOM 691 C C . VAL A 1 92 ? -7.599 -2.286 7.428 1.00 96.88 92 VAL A C 1
ATOM 693 O O . VAL A 1 92 ? -7.020 -2.597 6.393 1.00 96.88 92 VAL A O 1
ATOM 696 N N . CYS A 1 93 ? -6.999 -2.373 8.620 1.00 97.50 93 CYS A N 1
ATOM 697 C CA . CYS A 1 93 ? -5.688 -3.006 8.782 1.00 97.50 93 CYS A CA 1
ATOM 698 C C . CYS A 1 93 ? -5.730 -4.480 8.356 1.00 97.50 93 CYS A C 1
ATOM 700 O O . CYS A 1 93 ? -4.851 -4.902 7.613 1.00 97.50 93 CYS A O 1
ATOM 702 N N . ASP A 1 94 ? -6.760 -5.229 8.759 1.00 97.31 94 ASP A N 1
ATOM 703 C CA . ASP A 1 94 ? -6.942 -6.627 8.346 1.00 97.31 94 ASP A CA 1
ATOM 704 C C . ASP A 1 94 ? -7.052 -6.743 6.819 1.00 97.31 94 ASP A C 1
ATOM 706 O O . ASP A 1 94 ? -6.321 -7.517 6.204 1.00 97.31 94 ASP A O 1
ATOM 710 N N . GLU A 1 95 ? -7.867 -5.896 6.183 1.00 97.12 95 GLU A N 1
ATOM 711 C CA . GLU A 1 95 ? -7.976 -5.852 4.720 1.00 97.12 95 GLU A CA 1
ATOM 712 C C . GLU A 1 95 ? -6.634 -5.534 4.026 1.00 97.12 95 GLU A C 1
ATOM 714 O O . GLU A 1 95 ? -6.332 -6.106 2.975 1.00 97.12 95 GLU A O 1
ATOM 719 N N . ILE A 1 96 ? -5.817 -4.631 4.587 1.00 97.50 96 ILE A N 1
ATOM 720 C CA . ILE A 1 96 ? -4.480 -4.305 4.058 1.00 97.50 96 ILE A CA 1
ATOM 721 C C . ILE A 1 96 ? -3.561 -5.531 4.130 1.00 97.50 96 ILE A C 1
ATOM 723 O O . ILE A 1 96 ? -2.850 -5.829 3.169 1.00 97.50 96 ILE A O 1
ATOM 727 N N . GLU A 1 97 ? -3.565 -6.237 5.258 1.00 97.38 97 GLU A N 1
ATOM 728 C CA . GLU A 1 97 ? -2.739 -7.427 5.471 1.00 97.38 97 GLU A CA 1
ATOM 729 C C . GLU A 1 97 ? -3.163 -8.576 4.547 1.00 97.38 97 GLU A C 1
ATOM 731 O O . GLU A 1 97 ? -2.315 -9.210 3.916 1.00 97.38 97 GLU A O 1
ATOM 736 N N . GLU A 1 98 ? -4.469 -8.790 4.377 1.00 95.75 98 GLU A N 1
ATOM 737 C CA . GLU A 1 98 ? -5.008 -9.759 3.422 1.00 95.75 98 GLU A CA 1
ATOM 738 C C . GLU A 1 98 ? -4.688 -9.401 1.968 1.00 95.75 98 GLU A C 1
ATOM 740 O O . GLU A 1 98 ? -4.507 -10.288 1.131 1.00 95.75 98 GLU A O 1
ATOM 745 N N . LEU A 1 99 ? -4.683 -8.111 1.620 1.00 94.19 99 LEU A N 1
ATOM 746 C CA . LEU A 1 99 ? -4.28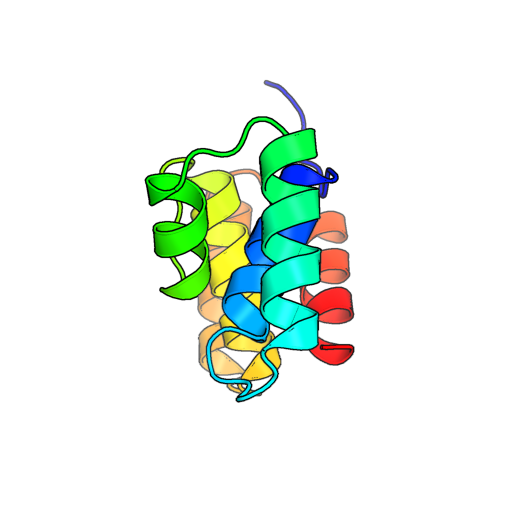7 -7.652 0.290 1.00 94.19 99 LEU A CA 1
ATOM 747 C C . LEU A 1 99 ? -2.804 -7.947 0.040 1.00 94.19 99 LEU A C 1
ATOM 749 O O . LEU A 1 99 ? -2.459 -8.453 -1.024 1.00 94.19 99 LEU A O 1
ATOM 753 N N . ALA A 1 100 ? -1.947 -7.681 1.027 1.00 94.94 100 ALA A N 1
ATOM 754 C CA . ALA A 1 100 ? -0.515 -7.940 0.936 1.00 94.94 100 ALA A CA 1
ATOM 755 C C . ALA A 1 100 ? -0.187 -9.434 0.794 1.00 94.94 100 ALA A C 1
ATOM 757 O O . ALA A 1 100 ? 0.725 -9.787 0.059 1.00 94.94 100 ALA A O 1
ATOM 758 N N . ALA A 1 101 ? -0.959 -10.314 1.437 1.00 91.31 101 ALA A N 1
ATOM 759 C CA . ALA A 1 101 ? -0.789 -11.765 1.326 1.00 91.31 101 ALA A CA 1
ATOM 760 C C . ALA A 1 101 ? -1.135 -12.339 -0.066 1.00 91.31 101 ALA A C 1
ATOM 762 O O . ALA A 1 101 ? -0.848 -13.505 -0.335 1.00 91.31 101 ALA A O 1
ATOM 763 N N . ARG A 1 102 ? -1.788 -11.551 -0.933 1.00 86.75 102 ARG A N 1
ATOM 764 C CA . ARG A 1 102 ? -2.238 -11.952 -2.279 1.00 86.75 102 ARG A CA 1
ATOM 765 C C . ARG A 1 102 ? -1.399 -11.363 -3.417 1.00 86.75 102 ARG A C 1
ATOM 767 O O . ARG A 1 102 ? -1.678 -11.693 -4.570 1.00 86.75 102 ARG A O 1
ATOM 774 N N . ALA A 1 103 ? -0.473 -10.458 -3.108 1.00 76.19 103 ALA A N 1
ATOM 775 C CA . ALA A 1 103 ? 0.370 -9.775 -4.086 1.00 76.19 103 ALA A CA 1
ATOM 776 C C . ALA A 1 103 ? 1.605 -10.608 -4.434 1.00 76.19 103 ALA A C 1
ATOM 778 O O . ALA A 1 103 ? 1.921 -10.645 -5.643 1.00 76.19 103 ALA A O 1
#

Solvent-accessible surface area (backbone atoms only — not comparable to full-atom values): 5632 Å² total; per-residue (Å²): 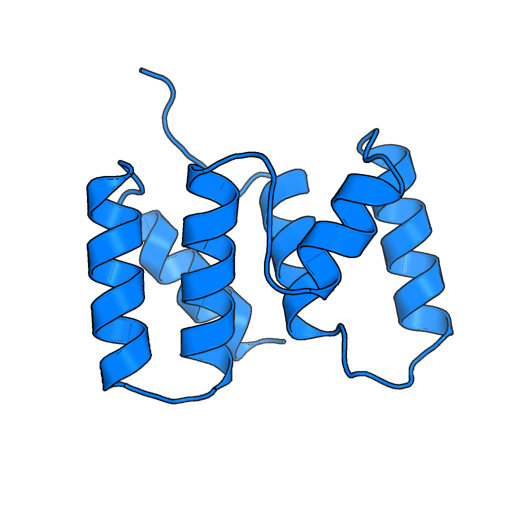131,85,82,70,71,86,43,74,66,49,49,48,38,38,51,38,30,73,48,52,84,56,94,46,71,68,58,51,54,53,50,51,56,50,36,54,75,71,69,50,50,71,69,55,54,53,30,11,36,71,57,36,51,94,49,68,56,56,23,30,50,29,43,24,21,52,24,41,56,66,67,40,67,67,53,28,53,52,29,48,55,51,24,42,75,68,59,41,47,69,70,57,52,50,52,37,41,58,50,27,76,72,112

Mean predicted aligned error: 2.94 Å

Radius of gyration: 12.93 Å; Cα contacts (8 Å, |Δi|>4): 123; chains: 1; bounding box: 24×25×35 Å

Nearest PDB structures (foldseek):
  1vke-assembly1_F  TM=6.617E-01  e=4.898E-01  Thermotoga maritima MSB8
  1p8c-assembly1_B  TM=6.133E-01  e=5.456E-01  Thermotoga maritima
  1knc-assembly1_A  TM=7.771E-01  e=2.473E+00  Mycobacterium tuberculosis
  3bey-assembly1_E  TM=6.838E-01  e=2.343E+00  Methanothermobacter thermautotrophicus str. Delta H
  3bey-assembly1_F  TM=6.708E-01  e=3.419E+00  Methanothermobacter thermautotrophicus str. Delta H